Protein 4MYM (pdb70)

Radius of gyration: 19.37 Å; Cα contacts (8 Å, |Δi|>4): 242; chains: 1; bounding box: 38×52×45 Å

Nearest PDB structures (foldseek):
  4mym-assembly1_A-2  TM=1.005E+00  e=1.628E-32  Nocardioides sp. JS614
  3bqx-assembly1_A-2  TM=8.124E-01  e=1.330E-10  Fulvimarina pelagi HTCC2506
  1kll-assembly1_A-2  TM=7.534E-01  e=6.174E-10  Streptomyces lavendulae
  2a4x-assembly1_B  TM=7.346E-01  e=6.581E-10  Streptomyces caespitosus
  3r4q-assembly2_D  TM=7.757E-01  e=1.029E-08  Agrobacterium fabrum str. C58

Organism: Nocardioides sp. (strain ATCC BAA-499 / JS614) (NCBI:txid196162)

InterPro domains:
  IPR029068 Glyoxalase/Bleomycin resistance protein/Dihydroxybiphenyl dioxygenase [G3DSA:3.10.180.10] (1-153)
  IPR029068 Glyoxalase/Bleomycin resistance protein/Dihydroxybiphenyl dioxygenase [SSF54593] (12-133)
  IPR037523 Vicinal oxygen chelate (VOC), core domain [PS51819] (7-131)
  IPR053863 Glyoxalase/Bleomycin resistance-like, N-terminal [PF22677] (7-46)

Secondary structure (DSSP, 8-state):
-HHHHHHH--PPPPP---EEEEEES-HHHHHHIIIIIT---EEE---EEEE--SSSEEEEEEHHHHHHHH-----SS--SS----EEE-S-HHHHHHHHHHHHHTT---SSSSEEETTTEEEEEEE-TTS-EEEEEEE-TT-------

Sequence (148 aa):
GTENLYFQSVTVSRPTITDLCLVTHDLEASVEFYTTKLGYTLSSRPGFADFEGPGVILALWDAQLIRETTGVPALAEEPSGRTVVAVELSSPVEIDTAYERLRARGIEFYSPPADYPWNARCIYFPGPCGEFWEYFAWLEGGKPGQLG

Solvent-accessible surface area: 9886 Å² total

B-factor: mean 26.15, std 8.84, range [14.77, 79.52]

Foldseek 3Di:
DVVVVVVVCVDDDDDDQAEDEFEAQDQVVQVCCCCQQVNFAWDDDVQKTWTDDDDHIYIYHYQVCCCVPPVDNRDPDADPAADEEEAEDADLVVQQVVQVSNVVSPFDWPDHWDADPQQKTWIWTDGRRSHMYIYIYGHPPDGPDDDD

Structure (mmCIF, N/CA/C/O backbone):
data_4MYM
#
_entry.id   4MYM
#
_cell.length_a   42.660
_cell.length_b   83.589
_cell.length_c   102.413
_cell.angle_alpha   90.00
_cell.angle_beta   90.00
_cell.angle_gamma   90.00
#
_symmetry.space_group_name_H-M   'C 2 2 21'
#
loop_
_entity.id
_entity.type
_entity.pdbx_description
1 polymer 'Glyoxalase/bleomycin resistance protein/dioxygenase'
2 non-polymer 2-[BIS-(2-HYDROXY-ETHYL)-AMINO]-2-HYDROXYMETHYL-PROPANE-1,3-DIOL
3 water water
#
loop_
_atom_site.group_PDB
_atom_site.id
_atom_site.type_symbol
_atom_site.label_atom_id
_atom_site.label_alt_id
_atom_site.label_comp_id
_atom_site.label_asym_id
_atom_site.label_entity_id
_atom_site.label_seq_id
_atom_sit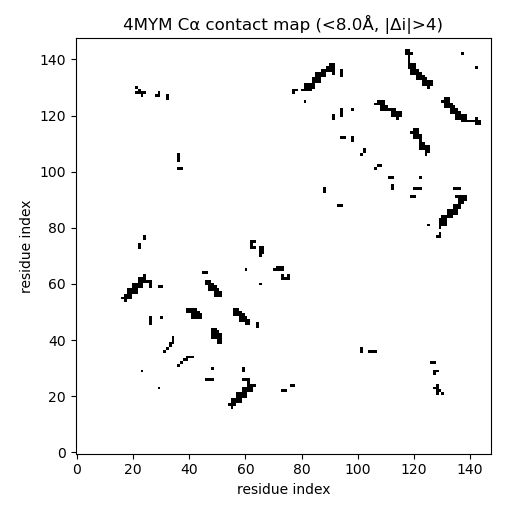e.pdbx_PDB_ins_code
_atom_site.Cartn_x
_atom_site.Cartn_y
_atom_site.Cartn_z
_atom_site.occupancy
_atom_site.B_iso_or_equiv
_atom_site.auth_seq_id
_atom_site.auth_comp_id
_atom_site.auth_asym_id
_atom_site.auth_atom_id
_atom_site.pdbx_PDB_model_num
ATOM 1 N N . GLY A 1 14 ? -5.685 26.279 78.361 1.00 41.93 -8 GLY A N 1
ATOM 2 C CA . GLY A 1 14 ? -6.449 25.218 77.640 1.00 43.34 -8 GLY A CA 1
ATOM 3 C C . GLY A 1 14 ? -6.373 25.398 76.132 1.00 44.74 -8 GLY A C 1
ATOM 4 O O . GLY A 1 14 ? -6.151 24.440 75.383 1.00 42.99 -8 GLY A O 1
ATOM 5 N N . THR A 1 15 ? -6.562 26.637 75.688 1.00 44.12 -7 THR A N 1
ATOM 6 C CA . THR A 1 15 ? -6.431 26.970 74.277 1.00 43.74 -7 THR A CA 1
ATOM 7 C C . THR A 1 15 ? -4.960 26.936 73.881 1.00 41.19 -7 THR A C 1
ATOM 8 O O . THR A 1 15 ? -4.615 26.365 72.853 1.00 37.96 -7 THR A O 1
ATOM 12 N N . GLU A 1 16 ? -4.101 27.534 74.705 1.00 40.48 -6 GLU A N 1
ATOM 13 C CA . GLU A 1 16 ? -2.661 27.516 74.454 1.00 42.72 -6 GLU A CA 1
ATOM 14 C C . GLU A 1 16 ? -2.109 26.090 74.391 1.00 40.77 -6 GLU A C 1
ATOM 15 O O . GLU A 1 16 ? -1.218 25.811 73.597 1.00 39.79 -6 GLU A O 1
ATOM 21 N N . ASN A 1 17 ? -2.645 25.193 75.216 1.00 39.34 -5 ASN A N 1
ATOM 22 C CA . ASN A 1 17 ? -2.238 23.787 75.178 1.00 38.69 -5 ASN A CA 1
ATOM 23 C C . ASN A 1 17 ? -2.592 23.120 73.860 1.00 37.13 -5 ASN A C 1
ATOM 24 O O . ASN A 1 17 ? -1.798 22.350 73.325 1.00 35.74 -5 ASN A O 1
ATOM 29 N N . LEU A 1 18 ? -3.788 23.397 73.344 1.00 36.64 -4 LEU A N 1
ATOM 30 C CA . LEU A 1 18 ? -4.198 22.851 72.046 1.00 35.59 -4 LEU A CA 1
ATOM 31 C C . LEU A 1 18 ? -3.249 23.301 70.940 1.00 33.41 -4 LEU A C 1
ATOM 32 O O . LEU A 1 18 ? -2.911 22.529 70.042 1.00 30.70 -4 LEU A O 1
ATOM 37 N N . TYR A 1 19 ? -2.811 24.552 71.017 1.00 32.38 -3 TYR A N 1
ATOM 38 C CA . TYR A 1 19 ? -1.840 25.080 70.060 1.00 31.67 -3 TYR A CA 1
ATOM 39 C C . TYR A 1 19 ? -0.485 24.407 70.231 1.00 33.05 -3 TYR A C 1
ATOM 40 O O . TYR A 1 19 ? 0.144 24.006 69.247 1.00 32.60 -3 TYR A O 1
ATOM 49 N N . PHE A 1 20 ? -0.041 24.280 71.477 1.00 31.97 -2 PHE A N 1
ATOM 50 C CA . PHE A 1 20 ? 1.213 23.596 71.765 1.00 33.92 -2 PHE A CA 1
ATOM 51 C C . PHE A 1 20 ? 1.215 22.178 71.203 1.00 34.21 -2 PHE A C 1
ATOM 52 O O . PHE A 1 20 ? 2.166 21.800 70.532 1.00 33.47 -2 PHE A O 1
ATOM 60 N N . GLN A 1 21 ? 0.162 21.405 71.471 1.00 35.65 -1 GLN A N 1
ATOM 61 C CA . GLN A 1 21 ? 0.090 20.028 70.978 1.00 39.12 -1 GLN A CA 1
ATOM 62 C C . GLN A 1 21 ? 0.189 19.990 69.452 1.00 41.01 -1 GLN A C 1
ATOM 63 O O . GLN A 1 21 ? 0.917 19.169 68.910 1.00 40.52 -1 GLN A O 1
ATOM 69 N N . SER A 1 22 ? -0.527 20.882 68.766 1.00 41.10 0 SER A N 1
ATOM 70 C CA . SER A 1 22 ? -0.442 20.968 67.300 1.00 43.66 0 SER A CA 1
ATOM 71 C C . SER A 1 22 ? 0.984 21.192 66.812 1.00 45.52 0 SER A C 1
ATOM 72 O O . SER A 1 22 ? 1.429 20.544 65.881 1.00 45.22 0 SER A O 1
ATOM 83 N N . VAL A 1 24 ? 4.007 20.776 68.269 1.00 48.58 2 VAL A N 1
ATOM 84 C CA . VAL A 1 24 ? 5.065 19.806 68.592 1.00 46.48 2 VAL A CA 1
ATOM 85 C C . VAL A 1 24 ? 4.847 18.393 68.042 1.00 44.12 2 VAL A C 1
ATOM 86 O O . VAL A 1 24 ? 5.761 17.576 68.109 1.00 42.31 2 VAL A O 1
ATOM 90 N N . THR A 1 25 ? 3.661 18.084 67.524 1.00 42.26 3 THR A N 1
ATOM 91 C CA . THR A 1 25 ? 3.448 16.760 66.941 1.00 42.33 3 THR A CA 1
ATOM 92 C C . THR A 1 25 ? 4.353 16.650 65.730 1.00 39.98 3 THR A C 1
ATOM 93 O O . THR A 1 25 ? 4.426 17.577 64.921 1.00 38.71 3 THR A O 1
ATOM 97 N N . VAL A 1 26 ? 5.066 15.539 65.623 1.00 37.15 4 VAL A N 1
ATOM 98 C CA . VAL A 1 26 ? 5.884 15.281 64.448 1.00 39.33 4 VAL A CA 1
ATOM 99 C C . VAL A 1 26 ? 5.086 14.347 63.548 1.00 37.82 4 VAL A C 1
ATOM 100 O O . VAL A 1 26 ? 4.760 13.240 63.956 1.00 38.81 4 VAL A O 1
ATOM 104 N N . SER A 1 27 ? 4.737 14.792 62.346 1.00 36.75 5 SER A N 1
ATOM 105 C CA . SER A 1 27 ? 3.939 13.942 61.464 1.00 37.45 5 SER A CA 1
ATOM 106 C C . SER A 1 27 ? 4.871 12.949 60.740 1.00 34.05 5 SER A C 1
ATOM 107 O O . SER A 1 27 ? 5.818 13.343 60.058 1.00 35.52 5 SER A O 1
ATOM 110 N N . ARG A 1 28 ? 4.591 11.669 60.930 1.00 29.45 6 ARG A N 1
ATOM 111 C CA . ARG A 1 28 ? 5.379 10.586 60.364 1.00 27.97 6 ARG A CA 1
ATOM 112 C C . ARG A 1 28 ? 5.184 10.541 58.856 1.00 25.65 6 ARG A C 1
ATOM 113 O O . ARG A 1 28 ? 4.055 10.563 58.385 1.00 25.58 6 ARG A O 1
ATOM 121 N N . PRO A 1 29 ? 6.277 10.450 58.085 1.00 22.86 7 PRO A N 1
ATOM 122 C CA . PRO A 1 29 ? 6.075 10.364 56.641 1.00 21.96 7 PRO A CA 1
ATOM 123 C C . PRO A 1 29 ? 5.558 8.988 56.217 1.00 20.90 7 PRO A C 1
ATOM 124 O O . PRO A 1 29 ? 5.651 8.030 56.981 1.00 20.87 7 PRO A O 1
ATOM 128 N N . THR A 1 30 ? 5.006 8.927 55.009 1.00 21.27 8 THR A N 1
ATOM 129 C CA . THR A 1 30 ? 4.575 7.682 54.397 1.00 20.84 8 THR A CA 1
ATOM 130 C C . THR A 1 30 ? 5.474 7.367 53.217 1.00 19.32 8 THR A C 1
ATOM 131 O O . THR A 1 30 ? 5.432 8.033 52.185 1.00 18.69 8 THR A O 1
ATOM 135 N N . ILE A 1 31 ? 6.2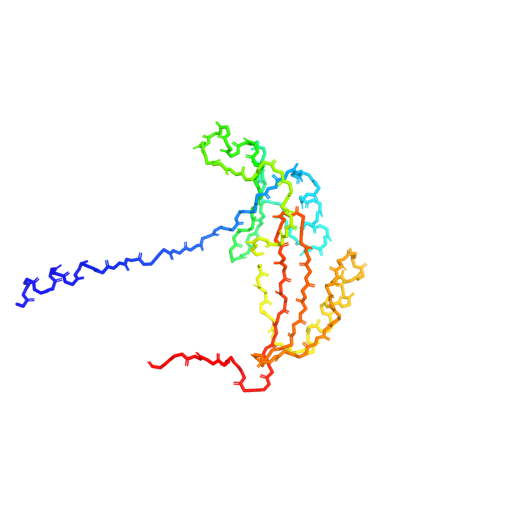90 6.329 53.387 1.00 19.17 9 ILE A N 1
ATOM 136 C CA . ILE A 1 31 ? 7.193 5.883 52.350 1.00 18.17 9 ILE A CA 1
ATOM 137 C C . ILE A 1 31 ? 6.381 5.377 51.181 1.00 18.29 9 ILE A C 1
ATOM 138 O O . ILE A 1 31 ? 5.504 4.528 51.353 1.00 18.17 9 ILE A O 1
ATOM 143 N N . THR A 1 32 ? 6.662 5.881 49.991 1.00 17.57 10 THR A N 1
ATOM 144 C CA . THR A 1 32 ? 5.897 5.488 48.812 1.00 18.37 10 THR A CA 1
ATOM 145 C C . THR A 1 32 ? 6.709 4.703 47.793 1.00 18.34 10 THR A C 1
ATOM 146 O O . THR A 1 32 ? 6.151 3.925 47.009 1.00 17.67 10 THR A O 1
ATOM 150 N N . ASP A 1 33 ? 8.026 4.910 47.800 1.00 18.69 11 ASP A N 1
ATOM 151 C CA . ASP A 1 33 ? 8.907 4.299 46.821 1.00 19.95 11 ASP A CA 1
ATOM 152 C C . ASP A 1 33 ? 10.193 3.846 47.521 1.00 19.31 11 ASP A C 1
ATOM 153 O O . ASP A 1 33 ? 10.752 4.564 48.364 1.00 18.94 11 ASP A O 1
ATOM 158 N N . LEU A 1 34 ? 10.659 2.655 47.174 1.00 19.21 12 LEU A N 1
ATOM 159 C CA . LEU A 1 34 ? 11.961 2.163 47.633 1.00 19.37 12 LEU A CA 1
ATOM 160 C C . LEU A 1 34 ? 12.857 2.116 46.420 1.00 18.40 12 LEU A C 1
ATOM 161 O O . LEU A 1 34 ? 12.571 1.386 45.468 1.00 18.00 12 LEU A O 1
ATOM 166 N N . CYS A 1 35 ? 13.930 2.911 46.438 1.00 18.28 13 CYS A N 1
ATOM 167 C CA . CYS A 1 35 ? 14.786 3.062 45.282 1.00 18.31 13 CYS A CA 1
ATOM 168 C C . CYS A 1 35 ? 16.202 2.548 45.574 1.00 18.21 13 CYS A C 1
ATOM 169 O O . CYS A 1 35 ? 16.967 3.128 46.365 1.00 16.31 13 CYS A O 1
ATOM 172 N N . LEU A 1 36 ? 16.521 1.431 44.940 1.00 17.87 14 LEU A N 1
ATOM 173 C CA . LEU A 1 36 ? 17.817 0.810 45.097 1.00 18.77 14 LEU A CA 1
ATOM 174 C C . LEU A 1 36 ? 18.844 1.538 44.238 1.00 18.72 14 LEU A C 1
ATOM 175 O O . LEU A 1 36 ? 18.542 1.996 43.125 1.00 18.93 14 LEU A O 1
ATOM 180 N N . VAL A 1 37 ? 20.060 1.618 44.758 1.00 19.49 15 VAL A N 1
ATOM 181 C CA . VAL A 1 37 ? 21.169 2.232 44.050 1.00 20.11 15 VAL A CA 1
ATOM 182 C C . VAL A 1 37 ? 21.836 1.138 43.223 1.00 20.87 15 VAL A C 1
ATOM 183 O O . VAL A 1 37 ? 22.293 0.125 43.764 1.00 19.99 15 VAL A O 1
ATOM 187 N N . THR A 1 38 ? 21.854 1.328 41.909 1.00 21.77 16 THR A N 1
ATOM 188 C CA . THR A 1 38 ? 22.441 0.347 41.008 1.00 23.97 16 THR A CA 1
ATOM 189 C C . THR A 1 38 ? 23.724 0.889 40.352 1.00 25.55 16 THR A C 1
ATOM 190 O O . THR A 1 38 ? 23.981 2.111 40.361 1.00 24.93 16 THR A O 1
ATOM 194 N N . HIS A 1 39 ? 24.534 -0.039 39.838 1.00 26.78 17 HIS A N 1
ATOM 195 C CA . HIS A 1 39 ? 25.715 0.277 39.028 1.00 29.21 17 HIS A CA 1
ATOM 196 C C . HIS A 1 39 ? 25.627 -0.341 37.633 1.00 30.31 17 HIS A C 1
ATOM 197 O O . HIS A 1 39 ? 26.551 -0.222 36.829 1.00 30.38 17 HIS A O 1
ATOM 204 N N . ASP A 1 40 ? 24.506 -0.993 37.351 1.00 29.44 18 ASP A N 1
ATOM 205 C CA . ASP A 1 40 ? 24.262 -1.606 36.054 1.00 29.36 18 ASP A CA 1
ATOM 206 C C . ASP A 1 40 ? 22.765 -1.762 35.954 1.00 27.46 18 ASP A C 1
ATOM 207 O O . ASP A 1 40 ? 22.205 -2.801 36.317 1.00 25.44 18 ASP A O 1
ATOM 212 N N . LEU A 1 41 ? 22.119 -0.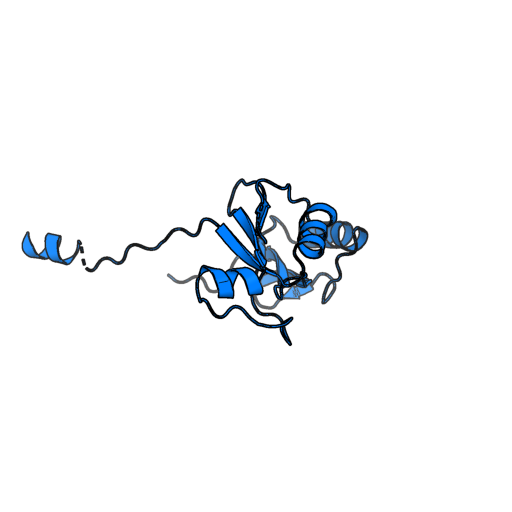698 35.485 1.00 28.29 19 LEU A N 1
ATOM 213 C CA . LEU A 1 41 ? 20.664 -0.625 35.476 1.00 27.51 19 LEU A CA 1
ATOM 214 C C . LEU A 1 41 ? 20.049 -1.794 34.701 1.00 28.29 19 LEU A C 1
ATOM 215 O O . LEU A 1 41 ? 19.128 -2.439 35.188 1.00 27.28 19 LEU A O 1
ATOM 220 N N . GLU A 1 42 ? 20.553 -2.078 33.501 1.00 28.68 20 GLU A N 1
ATOM 221 C CA . GLU A 1 42 ? 19.914 -3.100 32.663 1.00 29.90 20 GLU A CA 1
ATOM 222 C C . GLU A 1 42 ? 19.988 -4.499 33.265 1.00 27.86 20 GLU A C 1
ATOM 223 O O . G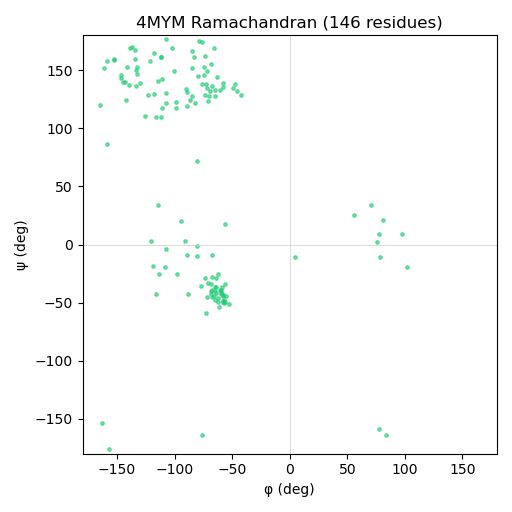LU A 1 42 ? 19.036 -5.258 33.158 1.00 27.54 20 GLU A O 1
ATOM 229 N N . ALA A 1 43 ? 21.094 -4.826 33.923 1.00 27.88 21 ALA A N 1
ATOM 230 C CA . ALA A 1 43 ? 21.218 -6.113 34.611 1.00 26.70 21 ALA A CA 1
ATOM 231 C C . ALA A 1 43 ? 20.269 -6.179 35.818 1.00 26.09 21 ALA A C 1
ATOM 232 O O . ALA A 1 43 ? 19.652 -7.217 36.077 1.00 23.87 21 ALA A O 1
ATOM 234 N N . SER A 1 44 ? 20.148 -5.070 36.545 1.00 24.03 22 SER A N 1
ATOM 235 C CA . SER A 1 44 ? 19.184 -4.975 37.635 1.00 24.10 22 SER A CA 1
ATOM 236 C C . SER A 1 44 ? 17.760 -5.129 37.121 1.00 22.99 22 SER 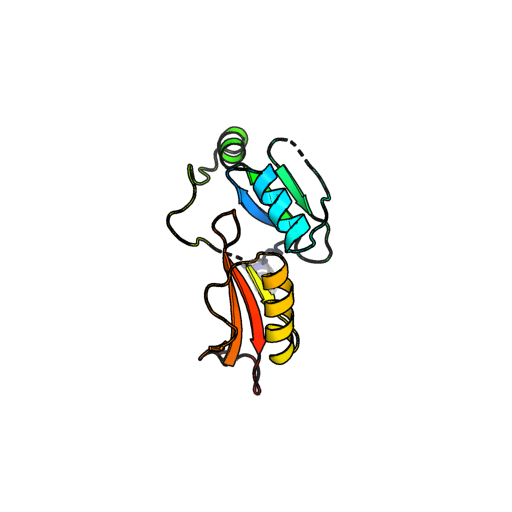A C 1
ATOM 237 O O . SER A 1 44 ? 17.012 -5.923 37.649 1.00 22.69 22 SER A O 1
ATOM 240 N N . VAL A 1 45 ? 17.393 -4.398 36.074 1.00 23.35 23 VAL A N 1
ATOM 241 C CA . VAL A 1 45 ? 16.049 -4.522 35.504 1.00 24.80 23 VAL A CA 1
ATOM 242 C C . VAL A 1 45 ? 15.764 -5.994 35.132 1.00 24.82 23 VAL A C 1
ATOM 243 O O . VAL A 1 45 ? 14.699 -6.511 35.430 1.00 24.39 23 VAL A O 1
ATOM 247 N N . GLU A 1 46 ? 16.731 -6.657 34.513 1.00 25.69 24 GLU A N 1
ATOM 248 C CA . GLU A 1 46 ? 16.591 -8.071 34.143 1.00 27.44 24 GLU A CA 1
ATOM 249 C C . GLU A 1 46 ? 16.292 -8.969 35.359 1.00 25.04 24 GLU A C 1
ATOM 250 O O . GLU A 1 46 ? 15.410 -9.835 35.305 1.00 25.24 24 GLU A O 1
ATOM 256 N N . PHE A 1 47 ? 17.001 -8.737 36.460 1.00 22.88 25 PHE A N 1
ATOM 257 C CA . PHE A 1 47 ? 16.805 -9.513 37.693 1.00 21.51 25 PHE A CA 1
ATOM 258 C C . PHE A 1 47 ? 15.387 -9.365 38.263 1.00 21.09 25 PHE A C 1
ATOM 259 O O . PHE A 1 47 ? 14.691 -10.357 38.485 1.00 20.10 25 PHE A O 1
ATOM 267 N N . TYR A 1 48 ? 14.932 -8.127 38.480 1.00 21.08 26 TYR A N 1
ATOM 268 C CA . TYR A 1 48 ? 13.651 -7.935 39.170 1.00 20.96 26 TYR A CA 1
ATOM 269 C C . TYR A 1 48 ? 12.458 -8.342 38.332 1.00 21.71 26 TYR A C 1
ATOM 270 O O . TYR A 1 48 ? 11.464 -8.828 38.883 1.00 21.62 26 TYR A O 1
ATOM 279 N N . THR A 1 49 ? 12.562 -8.146 37.016 1.00 22.87 27 THR A N 1
ATOM 280 C CA . THR A 1 49 ? 11.509 -8.546 36.086 1.00 24.22 27 THR A CA 1
ATOM 281 C C . THR A 1 49 ? 11.447 -10.067 35.912 1.00 24.55 27 THR A C 1
ATOM 282 O O . THR A 1 49 ? 10.421 -10.682 36.190 1.00 23.72 27 THR A O 1
ATOM 286 N N . THR A 1 50 ? 12.542 -10.677 35.472 1.00 26.19 28 THR A N 1
ATOM 287 C CA . THR A 1 50 ? 12.500 -12.111 35.123 1.00 27.17 28 THR A CA 1
ATOM 288 C C . THR A 1 50 ? 12.522 -13.039 36.341 1.00 26.95 28 THR A C 1
ATOM 289 O O . THR A 1 50 ? 11.870 -14.083 36.325 1.00 28.20 28 THR A O 1
ATOM 293 N N . LYS A 1 51 ? 13.246 -12.667 37.396 1.00 26.33 29 LYS A N 1
ATOM 294 C CA . LYS A 1 51 ? 13.360 -13.533 38.578 1.00 26.19 29 LYS A CA 1
ATOM 295 C C . LYS A 1 51 ? 12.257 -13.299 39.587 1.00 24.64 29 LYS A C 1
ATOM 296 O O . LYS A 1 51 ? 11.734 -14.257 40.160 1.00 23.59 29 LYS A O 1
ATOM 302 N N . LEU A 1 52 ? 11.912 -12.032 39.837 1.00 22.41 30 LEU A N 1
ATOM 303 C CA . LEU A 1 52 ? 10.914 -11.719 40.862 1.00 21.79 30 LEU A CA 1
ATOM 304 C C . LEU A 1 52 ? 9.546 -11.261 40.345 1.00 22.08 30 LEU A C 1
ATOM 305 O O . LEU A 1 52 ? 8.649 -11.047 41.150 1.00 23.24 30 LEU A O 1
ATOM 310 N N . GLY A 1 53 ? 9.395 -11.100 39.031 1.00 21.93 31 GLY A N 1
ATOM 311 C CA . GLY A 1 53 ? 8.090 -10.837 38.416 1.00 22.02 31 GLY A CA 1
ATOM 312 C C . GLY A 1 53 ? 7.586 -9.410 38.463 1.00 21.69 31 GLY A C 1
ATOM 313 O O . GLY A 1 53 ? 6.378 -9.172 38.327 1.00 20.97 31 GLY A O 1
ATOM 314 N N . TYR A 1 54 ? 8.495 -8.452 38.651 1.00 20.80 32 TYR A N 1
ATOM 315 C CA . TYR A 1 54 ? 8.113 -7.046 38.619 1.00 19.97 32 TYR A CA 1
ATOM 316 C C . TYR A 1 54 ? 7.870 -6.629 37.178 1.00 21.06 32 TYR A C 1
ATOM 317 O O . TYR A 1 54 ? 8.428 -7.223 36.241 1.00 22.46 32 TYR A O 1
ATOM 326 N N . THR A 1 55 ? 7.015 -5.627 36.988 1.00 22.54 33 THR A N 1
ATOM 327 C CA . THR A 1 55 ? 6.726 -5.113 35.648 1.00 24.96 33 THR A CA 1
ATOM 328 C C . THR A 1 55 ? 7.145 -3.648 35.551 1.00 24.33 33 THR A C 1
ATOM 329 O O . THR A 1 55 ? 6.774 -2.848 36.405 1.00 22.39 33 THR A O 1
ATOM 333 N N . LEU A 1 56 ? 7.907 -3.317 34.510 1.00 25.20 34 LEU A N 1
ATOM 334 C CA . LEU A 1 56 ? 8.350 -1.943 34.262 1.00 26.27 34 LEU A CA 1
ATOM 335 C C . LEU A 1 56 ? 7.171 -0.990 34.119 1.00 27.38 34 LEU A C 1
ATOM 336 O O . LEU A 1 56 ? 6.178 -1.296 33.451 1.00 25.84 34 LEU A O 1
ATOM 341 N N . SER A 1 57 ? 7.296 0.159 34.771 1.00 26.48 35 SER A N 1
ATOM 342 C CA . SER A 1 57 ? 6.254 1.172 34.812 1.00 27.63 35 SER A CA 1
ATOM 343 C C . SER A 1 57 ? 6.736 2.454 34.131 1.00 27.77 35 SER A C 1
ATOM 344 O O . SER A 1 57 ? 5.991 3.076 33.368 1.00 27.66 35 SER A O 1
ATOM 347 N N . SER A 1 58 ? 7.985 2.840 34.402 1.00 26.85 36 SER A N 1
ATOM 348 C CA . SER A 1 58 ? 8.546 4.054 33.825 1.00 26.56 36 SER A CA 1
ATOM 349 C C . SER A 1 58 ? 10.053 3.971 33.704 1.00 26.29 36 SER A C 1
ATOM 350 O O . SER A 1 58 ? 10.707 3.162 34.372 1.00 25.19 36 SER A O 1
ATOM 353 N N . ARG A 1 59 ? 10.586 4.809 32.821 1.00 26.98 37 ARG A N 1
ATOM 354 C CA . ARG A 1 59 ? 12.019 4.935 32.603 1.00 27.63 37 ARG A CA 1
ATOM 355 C C . ARG A 1 59 ? 12.446 6.385 32.433 1.00 27.77 37 ARG A C 1
ATOM 356 O O . ARG A 1 59 ? 11.764 7.153 31.775 1.00 27.12 37 ARG A O 1
ATOM 372 N N . PRO A 1 61 ? 16.465 8.776 32.302 1.00 27.81 39 PRO A N 1
ATOM 373 C CA . PRO A 1 61 ? 17.890 8.483 32.237 1.00 27.43 39 PRO A CA 1
ATOM 374 C C . PRO A 1 61 ? 18.401 7.881 33.547 1.00 26.64 39 PRO A C 1
ATOM 375 O O . PRO A 1 61 ? 18.154 8.432 34.640 1.00 25.70 39 PRO A O 1
ATOM 379 N N . GLY A 1 62 ? 19.075 6.738 33.412 1.00 25.38 40 GLY A N 1
ATOM 380 C CA . GLY A 1 62 ? 19.606 5.953 34.524 1.00 25.12 40 GLY A CA 1
ATOM 381 C C . GLY A 1 62 ? 18.585 5.539 35.567 1.00 24.32 40 GLY A C 1
ATOM 382 O O . GLY A 1 62 ? 18.936 5.273 36.709 1.00 23.62 40 GLY A O 1
ATOM 383 N N . PHE A 1 63 ? 17.324 5.441 35.166 1.00 23.78 41 PHE A N 1
ATOM 384 C CA . PHE A 1 63 ? 16.256 5.156 36.104 1.00 23.24 41 PHE A CA 1
ATOM 385 C C . PHE A 1 63 ? 15.198 4.250 35.494 1.00 23.06 41 PHE A C 1
ATOM 386 O O . PHE A 1 63 ? 14.822 4.395 34.331 1.00 23.24 41 PHE A O 1
ATOM 394 N N . ALA A 1 64 ? 14.720 3.320 36.307 1.00 21.75 42 ALA A N 1
ATOM 395 C CA . ALA A 1 64 ? 13.536 2.540 35.988 1.00 21.89 42 ALA A CA 1
ATOM 396 C C . ALA A 1 64 ? 12.800 2.243 37.284 1.00 21.95 42 ALA A C 1
ATOM 397 O O . ALA A 1 64 ? 13.421 2.110 38.337 1.00 22.61 42 ALA A O 1
ATOM 399 N N . ASP A 1 65 ? 11.471 2.191 37.217 1.00 22.80 43 ASP A N 1
ATOM 400 C CA . ASP A 1 65 ? 10.687 1.684 38.325 1.00 22.19 43 ASP A CA 1
ATOM 401 C C . ASP A 1 65 ? 9.573 0.773 37.852 1.00 20.93 43 ASP A C 1
ATOM 402 O O . ASP A 1 65 ? 9.295 0.661 36.648 1.00 20.15 43 ASP A O 1
ATOM 407 N N . PHE A 1 66 ? 8.957 0.111 38.812 1.00 20.41 44 PHE A N 1
ATOM 408 C CA . PHE A 1 66 ? 8.026 -0.966 38.530 1.00 22.02 44 PHE A CA 1
ATOM 409 C C . PHE A 1 66 ? 6.635 -0.639 39.034 1.00 23.53 44 PHE A C 1
ATOM 410 O O . PHE A 1 66 ? 6.451 0.275 39.850 1.00 24.15 44 PHE A O 1
ATOM 418 N N . GLU A 1 67 ? 5.662 -1.404 38.548 1.00 25.78 45 GLU A N 1
ATOM 419 C CA . GLU A 1 67 ? 4.254 -1.177 38.860 1.00 27.50 45 GLU A CA 1
ATOM 420 C C . GLU A 1 67 ? 3.918 -1.550 40.299 1.00 27.92 45 GLU A C 1
ATOM 421 O O . GLU A 1 67 ? 4.537 -2.444 40.888 1.00 26.98 45 GLU A O 1
ATOM 427 N N . GLY A 1 68 ? 2.940 -0.841 40.864 1.00 26.64 46 GLY A N 1
ATOM 428 C CA . GLY A 1 68 ? 2.357 -1.207 42.150 1.00 26.17 46 GLY A CA 1
ATOM 429 C C . GLY A 1 68 ? 1.418 -2.385 41.943 1.00 26.98 46 GLY A C 1
ATOM 430 O O . GLY A 1 68 ? 1.460 -3.028 40.896 1.00 26.48 46 GLY A O 1
ATOM 431 N N . PRO A 1 69 ? 0.544 -2.668 42.922 1.00 27.97 47 PRO A N 1
ATOM 432 C CA . PRO A 1 69 ? 0.259 -1.904 44.140 1.00 27.96 47 PRO A CA 1
ATOM 433 C C . PRO A 1 69 ? 1.315 -2.035 45.229 1.00 27.46 47 PRO A C 1
ATOM 434 O O . PRO A 1 69 ? 2.250 -2.835 45.105 1.00 27.28 47 PRO A O 1
ATOM 438 N N . GLY A 1 70 ? 1.136 -1.262 46.299 1.00 25.58 48 GLY A N 1
ATOM 439 C CA . GLY A 1 70 ? 2.055 -1.264 47.433 1.00 25.36 48 GLY A CA 1
ATOM 440 C C . GLY A 1 70 ? 3.223 -0.343 47.146 1.00 24.66 48 GLY A C 1
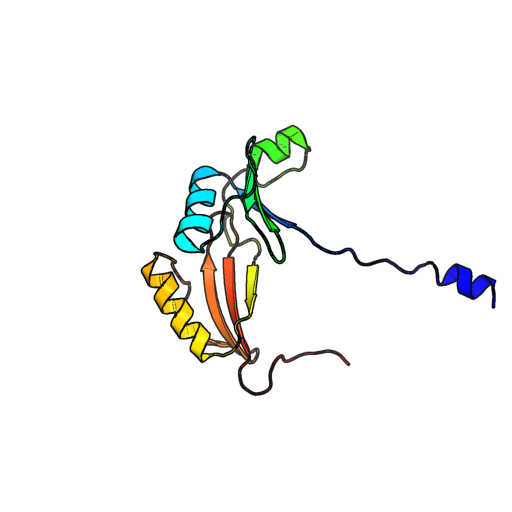ATOM 441 O O . GLY A 1 70 ? 3.171 0.480 46.232 1.00 25.61 48 GLY A O 1
ATOM 442 N N . VAL A 1 71 ? 4.293 -0.489 47.914 1.00 23.78 49 VAL A N 1
ATOM 443 C CA . VAL A 1 71 ? 5.486 0.329 47.705 1.00 23.97 49 VAL A CA 1
ATOM 444 C C . VAL A 1 71 ? 6.018 0.141 46.274 1.00 22.42 49 VAL A C 1
ATOM 445 O O . VAL A 1 71 ? 5.998 -0.963 45.723 1.00 22.55 49 VAL A O 1
ATOM 449 N N . ILE A 1 72 ? 6.444 1.235 45.657 1.00 20.27 50 ILE A N 1
ATOM 450 C CA . ILE A 1 72 ? 6.963 1.207 44.305 1.00 20.04 50 ILE A CA 1
ATOM 451 C C . ILE A 1 72 ? 8.453 0.877 44.398 1.00 20.16 50 ILE A C 1
ATOM 452 O O . ILE A 1 72 ? 9.193 1.553 45.109 1.00 19.11 50 ILE A O 1
ATOM 457 N N . LEU A 1 73 ? 8.876 -0.182 43.712 1.00 18.49 51 LEU A N 1
ATOM 458 C CA . LEU A 1 73 ? 10.295 -0.524 43.656 1.00 18.07 51 LEU A CA 1
ATOM 459 C C . LEU A 1 73 ? 10.914 0.197 42.481 1.00 17.22 51 LEU A C 1
ATOM 460 O O . LEU A 1 73 ? 10.381 0.152 41.363 1.00 17.74 51 LEU A O 1
ATOM 465 N N . ALA A 1 74 ? 12.044 0.852 42.736 1.00 16.79 52 ALA A N 1
ATOM 466 C CA . ALA A 1 74 ? 12.735 1.653 41.736 1.00 16.73 52 ALA A CA 1
ATOM 467 C C . ALA A 1 74 ? 14.245 1.386 41.740 1.00 16.66 52 ALA A C 1
ATOM 468 O O . ALA A 1 74 ? 14.803 0.858 42.710 1.00 15.69 52 ALA A O 1
ATOM 470 N N . LEU A 1 75 ? 14.888 1.724 40.627 1.00 17.06 53 LEU A N 1
ATOM 471 C CA . LEU A 1 75 ? 16.331 1.585 40.482 1.00 17.91 53 LEU A CA 1
ATOM 472 C C . LEU A 1 75 ? 16.894 2.859 39.886 1.00 17.96 53 LEU A C 1
ATOM 473 O O . LEU A 1 75 ? 16.370 3.365 38.905 1.00 18.78 53 LEU A O 1
ATOM 478 N N . TRP A 1 76 ? 18.001 3.329 40.431 1.00 18.84 54 TRP A N 1
ATOM 479 C CA . TRP A 1 76 ? 18.593 4.584 39.985 1.00 19.57 54 TRP A CA 1
ATOM 480 C C . TRP A 1 76 ? 20.113 4.442 40.000 1.00 19.26 54 TRP A C 1
ATOM 481 O O . TRP A 1 76 ? 20.703 4.089 41.022 1.00 19.21 54 TRP A O 1
ATOM 492 N N . ASP A 1 77 ? 20.731 4.702 38.854 1.00 20.31 55 ASP A N 1
ATOM 493 C CA . ASP A 1 77 ? 22.173 4.590 38.710 1.00 22.01 55 ASP A CA 1
ATOM 494 C C . ASP A 1 77 ? 22.904 5.531 39.655 1.00 21.87 55 ASP A C 1
ATOM 495 O O . ASP A 1 77 ? 22.559 6.719 39.730 1.00 20.54 55 ASP A O 1
ATOM 500 N N . ALA A 1 78 ? 23.921 5.004 40.348 1.00 21.22 56 ALA A N 1
ATOM 501 C CA . ALA A 1 78 ? 24.689 5.760 41.342 1.00 22.61 56 ALA A CA 1
ATOM 502 C C . ALA A 1 78 ? 25.374 7.008 40.764 1.00 23.12 56 ALA A C 1
ATOM 503 O O . ALA A 1 78 ? 25.390 8.062 41.402 1.00 22.20 56 ALA A O 1
ATOM 505 N N . GLN A 1 79 ? 25.968 6.871 39.584 1.00 24.40 57 GLN A N 1
ATOM 506 C CA . GLN A 1 79 ? 26.657 8.003 38.945 1.00 26.43 57 GLN A CA 1
ATOM 507 C C . GLN A 1 79 ? 25.677 9.140 38.639 1.00 25.39 57 GLN A C 1
ATOM 508 O O . GLN A 1 79 ? 25.961 10.307 38.941 1.00 24.20 57 GLN A O 1
ATOM 514 N N . LEU A 1 80 ? 24.523 8.793 38.071 1.00 24.11 58 LEU A N 1
ATOM 515 C CA . LEU A 1 80 ? 23.469 9.788 37.808 1.00 25.49 58 LEU A CA 1
ATOM 516 C C . LEU A 1 80 ? 22.945 10.502 39.052 1.00 23.11 58 LEU A C 1
ATOM 517 O O . LEU A 1 80 ? 22.703 11.720 39.017 1.00 21.99 58 LEU A O 1
ATOM 522 N N . ILE A 1 81 ? 22.762 9.759 40.143 1.00 21.08 59 ILE A N 1
ATOM 523 C CA . ILE A 1 81 ? 22.378 10.364 41.421 1.00 20.31 59 ILE A CA 1
ATOM 524 C C . ILE A 1 81 ? 23.408 11.420 41.826 1.00 21.17 59 ILE A C 1
ATOM 525 O O . ILE A 1 81 ? 23.047 12.551 42.159 1.00 20.62 59 ILE A O 1
ATOM 530 N N . ARG A 1 82 ? 24.687 11.051 41.792 1.00 21.32 60 ARG A N 1
ATOM 531 C CA . ARG A 1 82 ? 25.755 11.990 42.161 1.00 22.86 60 ARG A CA 1
ATOM 532 C C . ARG A 1 82 ? 25.698 13.233 41.276 1.00 23.37 60 ARG A C 1
ATOM 533 O O . ARG A 1 82 ? 25.687 14.356 41.780 1.00 23.43 60 ARG A O 1
ATOM 541 N N . GLU A 1 83 ? 25.607 13.020 39.971 1.00 24.37 61 GLU A N 1
ATOM 542 C CA . GLU A 1 83 ? 25.680 14.112 39.008 1.00 26.93 61 GLU A CA 1
ATOM 543 C C . GLU A 1 83 ? 24.472 15.052 39.059 1.00 27.28 61 GLU A C 1
ATOM 544 O O . GLU A 1 83 ? 24.619 16.253 38.843 1.00 27.20 61 GLU A O 1
ATOM 550 N N . THR A 1 84 ? 23.285 14.518 39.354 1.00 24.76 62 THR A N 1
ATOM 551 C CA . THR A 1 84 ? 22.062 15.319 39.253 1.00 24.16 62 THR A CA 1
ATOM 552 C C . THR A 1 84 ? 21.607 15.876 40.578 1.00 22.85 62 THR A C 1
ATOM 553 O O . THR A 1 84 ? 20.883 16.865 40.592 1.00 23.42 62 THR A O 1
ATOM 557 N N . THR A 1 85 ? 21.966 15.220 41.685 1.00 20.83 63 THR A N 1
ATOM 558 C CA . THR A 1 85 ? 21.519 15.646 43.007 1.00 20.09 63 THR A CA 1
ATOM 559 C C . THR A 1 85 ? 22.649 16.038 43.938 1.00 20.14 63 THR A C 1
ATOM 560 O O . THR A 1 85 ? 22.397 16.656 44.955 1.00 20.75 63 THR A O 1
ATOM 564 N N . GLY A 1 86 ? 23.881 15.621 43.642 1.00 20.67 64 GLY A N 1
ATOM 565 C CA . GLY A 1 86 ? 24.982 15.799 44.586 1.00 19.48 64 GLY A CA 1
ATOM 566 C C . GLY A 1 86 ? 24.971 14.830 45.766 1.00 19.10 64 GLY A C 1
ATOM 567 O O . GLY A 1 86 ? 25.815 14.917 46.651 1.00 19.34 64 GLY A O 1
ATOM 568 N N . VAL A 1 87 ? 24.019 13.898 45.811 1.00 17.82 65 VAL A N 1
ATOM 569 C CA . VAL A 1 87 ? 24.022 12.900 46.866 1.00 16.89 65 VAL A CA 1
ATOM 570 C C . VAL A 1 87 ? 25.158 11.931 46.544 1.00 16.38 65 VAL A C 1
ATOM 571 O O . VAL A 1 87 ? 25.222 11.416 45.425 1.00 17.54 65 VAL A O 1
ATOM 575 N N . PRO A 1 88 ? 26.033 11.668 47.520 1.00 16.92 66 PRO A N 1
ATOM 576 C CA . PRO A 1 88 ? 27.197 10.801 47.251 1.00 17.83 66 PRO A CA 1
ATOM 577 C C . PRO A 1 88 ? 26.835 9.309 47.296 1.00 17.67 66 PRO A C 1
ATOM 578 O O . PRO A 1 88 ? 27.215 8.606 48.244 1.00 18.92 66 PRO A O 1
ATOM 582 N N . ALA A 1 89 ? 26.099 8.847 46.288 1.00 17.80 67 ALA A N 1
ATOM 583 C CA . ALA A 1 89 ? 25.743 7.431 46.183 1.00 18.96 67 ALA A CA 1
ATOM 584 C C . ALA A 1 89 ? 27.019 6.604 46.013 1.00 21.03 67 ALA A C 1
ATOM 585 O O . ALA A 1 89 ? 27.961 7.041 45.361 1.00 19.54 67 ALA A O 1
ATOM 587 N N . LEU A 1 90 ? 27.029 5.418 46.614 1.00 23.91 68 LEU A N 1
ATOM 588 C CA . LEU A 1 90 ? 28.174 4.513 46.609 1.00 27.77 68 LEU A CA 1
ATOM 589 C C . LEU A 1 90 ? 28.828 4.443 45.226 1.00 28.93 68 LEU A C 1
ATOM 590 O O . LEU A 1 90 ? 28.155 4.237 44.228 1.00 27.38 68 LEU A O 1
ATOM 595 N N . ALA A 1 91 ? 30.141 4.639 45.171 1.00 32.13 69 ALA A N 1
ATOM 596 C CA . ALA A 1 91 ? 30.856 4.664 43.892 1.00 35.12 69 ALA A CA 1
ATOM 597 C C . ALA A 1 91 ? 30.860 3.287 43.212 1.00 37.64 69 ALA A C 1
ATOM 598 O O . ALA A 1 91 ? 30.701 3.189 41.996 1.00 38.71 69 ALA A O 1
ATOM 600 N N . GLU A 1 92 ? 31.016 2.232 44.007 1.00 38.49 70 GLU A N 1
ATOM 601 C CA . GLU A 1 92 ? 31.150 0.872 43.487 1.00 42.18 70 GLU A CA 1
ATOM 602 C C . GLU A 1 92 ? 30.280 -0.123 44.240 1.00 40.10 70 GLU A C 1
ATOM 603 O O . GLU A 1 92 ? 29.787 0.182 45.316 1.00 38.44 70 GLU A O 1
ATOM 609 N N . GLU A 1 93 ? 30.133 -1.324 43.681 1.00 40.87 71 GLU A N 1
ATOM 610 C CA . GLU A 1 93 ? 29.436 -2.431 44.361 1.00 41.48 71 GLU A CA 1
ATOM 611 C C . GLU A 1 93 ? 29.898 -2.559 45.806 1.00 36.83 71 GLU A C 1
ATOM 612 O O . GLU A 1 93 ? 31.095 -2.557 46.055 1.00 33.90 71 GLU A O 1
ATOM 618 N N . PRO A 1 94 ? 28.950 -2.677 46.762 1.00 33.08 72 PRO A N 1
ATOM 619 C CA . PRO A 1 94 ? 29.324 -2.735 48.179 1.00 32.28 72 PRO A CA 1
ATOM 620 C C . PRO A 1 94 ? 30.055 -4.009 48.577 1.00 31.43 72 PRO A C 1
ATOM 621 O O . PRO A 1 94 ? 29.883 -5.035 47.937 1.00 30.95 72 PRO A O 1
ATOM 625 N N . SER A 1 95 ? 30.845 -3.935 49.648 1.00 32.10 73 SER A N 1
ATOM 626 C CA . SER A 1 95 ? 31.618 -5.087 50.135 1.00 32.47 73 SER A CA 1
ATOM 627 C C . SER A 1 95 ? 30.777 -6.054 50.976 1.00 31.22 73 SER A C 1
ATOM 628 O O . SER A 1 95 ? 31.238 -7.144 51.320 1.00 32.06 73 SER A O 1
ATOM 631 N N . GLY A 1 96 ? 29.555 -5.648 51.322 1.00 26.62 74 GLY A N 1
ATOM 632 C CA . GLY A 1 96 ? 28.614 -6.525 52.006 1.00 23.81 74 GLY A CA 1
ATOM 633 C C . GLY A 1 96 ? 27.196 -6.028 51.765 1.00 22.40 74 GLY A C 1
ATOM 634 O O . GLY A 1 96 ? 26.988 -5.073 51.013 1.00 22.18 74 GLY A O 1
ATOM 635 N N . ARG A 1 97 ? 26.219 -6.670 52.393 1.00 20.71 75 ARG A N 1
ATOM 636 C CA . ARG A 1 97 ? 24.825 -6.287 52.184 1.00 19.31 75 ARG A CA 1
ATOM 637 C C . ARG A 1 97 ? 24.499 -4.998 52.940 1.00 18.72 75 ARG A C 1
ATOM 638 O O . ARG A 1 97 ? 24.874 -4.820 54.118 1.00 18.09 75 ARG A O 1
ATOM 646 N N . THR A 1 98 ? 23.753 -4.122 52.268 1.00 18.99 76 THR A N 1
ATOM 647 C CA . THR A 1 98 ? 23.519 -2.761 52.761 1.00 17.91 76 THR A CA 1
ATOM 648 C C . THR A 1 98 ? 22.113 -2.432 53.275 1.00 17.53 76 THR A C 1
ATOM 649 O O . THR A 1 98 ? 21.953 -1.473 54.009 1.00 17.33 76 THR A O 1
ATOM 653 N N . VAL A 1 99 ? 21.113 -3.224 52.898 1.00 16.13 77 VAL A N 1
ATOM 654 C CA . VAL A 1 99 ? 19.720 -2.980 53.258 1.00 16.29 77 VAL A CA 1
ATOM 655 C C . VAL A 1 99 ? 18.934 -4.269 53.027 1.00 16.10 77 VAL A C 1
ATOM 656 O O . VAL A 1 99 ? 19.338 -5.088 52.189 1.00 16.37 77 VAL A O 1
ATOM 668 N N . VAL A 1 101 ? 15.149 -6.008 52.161 1.00 15.70 79 VAL A N 1
ATOM 669 C CA . VAL A 1 101 ? 13.780 -5.872 51.674 1.00 16.14 79 VAL A CA 1
ATOM 670 C C . VAL A 1 101 ? 13.026 -7.123 52.124 1.00 15.92 79 VAL A C 1
ATOM 671 O O . VAL A 1 101 ? 13.422 -8.227 51.747 1.00 14.93 79 VAL A O 1
ATOM 675 N N . ALA A 1 102 ? 11.955 -6.969 52.920 1.00 15.53 80 ALA A N 1
ATOM 676 C CA . ALA A 1 102 ? 11.249 -8.124 53.483 1.00 16.13 80 ALA A CA 1
ATOM 677 C C . ALA A 1 102 ? 9.817 -8.270 52.960 1.00 17.28 80 ALA A C 1
ATOM 678 O O . ALA A 1 102 ? 9.082 -7.284 52.782 1.00 16.08 80 ALA A O 1
ATOM 680 N N . VAL A 1 103 ? 9.455 -9.528 52.727 1.00 17.55 81 VAL A N 1
ATOM 681 C CA . VAL A 1 103 ? 8.197 -9.924 52.148 1.00 17.60 81 VAL A CA 1
ATOM 682 C C . VAL A 1 103 ? 7.553 -10.923 53.103 1.00 18.39 81 VAL A C 1
ATOM 683 O O . VAL A 1 103 ? 8.049 -12.027 53.260 1.00 17.75 81 VAL A O 1
ATOM 687 N N . GLU A 1 104 ? 6.462 -10.539 53.762 1.00 18.91 82 GLU A N 1
ATOM 688 C CA . GLU A 1 104 ? 5.843 -11.432 54.705 1.00 19.92 82 GLU A CA 1
ATOM 689 C C . GLU A 1 104 ? 4.913 -12.356 53.924 1.00 20.62 82 GLU A C 1
ATOM 690 O O . GLU A 1 104 ? 4.089 -11.881 53.165 1.00 19.39 82 GLU A O 1
ATOM 696 N N . LEU A 1 105 ? 5.054 -13.664 54.123 1.00 21.27 83 LEU A N 1
ATOM 697 C CA . LEU A 1 105 ? 4.105 -14.637 53.568 1.00 22.11 83 LEU A CA 1
ATOM 698 C C . LEU A 1 105 ? 3.135 -15.120 54.655 1.00 22.97 83 LEU A C 1
ATOM 699 O O . LEU A 1 105 ? 3.340 -14.865 55.838 1.00 23.60 83 LEU A O 1
ATOM 704 N N . SER A 1 106 ? 2.087 -15.828 54.241 1.00 25.30 84 SER A N 1
ATOM 705 C CA . SER A 1 106 ? 0.981 -16.165 55.130 1.00 26.69 84 SER A CA 1
ATOM 706 C C . SER A 1 106 ? 1.128 -17.467 55.910 1.00 25.76 84 SER A C 1
ATOM 707 O O . SER A 1 106 ? 0.311 -17.734 56.774 1.00 25.91 84 SER A O 1
ATOM 710 N N . SER A 1 107 ? 2.138 -18.280 55.608 1.00 24.33 85 SER A N 1
ATOM 711 C CA . SER A 1 107 ? 2.385 -19.486 56.396 1.00 24.20 85 SER A CA 1
ATOM 712 C C . SER A 1 107 ? 3.804 -20.001 56.175 1.00 22.16 85 SER A C 1
ATOM 713 O O . SER A 1 107 ? 4.359 -19.796 55.105 1.00 21.49 85 SER A O 1
ATOM 716 N N . PRO A 1 108 ? 4.373 -20.693 57.174 1.00 23.08 86 PRO A N 1
ATOM 717 C CA . PRO A 1 108 ? 5.717 -21.287 57.071 1.00 23.21 86 PRO A CA 1
ATOM 718 C C . PRO A 1 108 ? 5.891 -22.226 55.901 1.00 23.56 86 PRO A C 1
ATOM 719 O O . PRO A 1 108 ? 6.951 -22.274 55.293 1.00 23.50 86 PRO A O 1
ATOM 723 N N . VAL A 1 109 ? 4.833 -22.940 55.543 1.00 22.94 87 VAL A N 1
ATOM 724 C CA . VAL A 1 109 ? 4.912 -23.903 54.477 1.00 21.94 87 VAL A CA 1
ATOM 725 C C . VAL A 1 109 ? 4.985 -23.213 53.106 1.00 21.24 87 VAL A C 1
ATOM 726 O O . VAL A 1 109 ? 5.590 -23.737 52.166 1.00 20.24 87 VAL A O 1
ATOM 730 N N . GLU A 1 110 ? 4.397 -22.022 53.005 1.00 20.54 88 GLU A N 1
ATOM 731 C CA . GLU A 1 110 ? 4.529 -21.219 51.804 1.00 20.97 88 GLU A CA 1
ATOM 732 C C . GLU A 1 110 ? 5.985 -20.764 51.536 1.00 20.10 88 GLU A C 1
ATOM 733 O O . GLU A 1 110 ? 6.377 -20.550 50.355 1.00 19.27 88 GLU A O 1
ATOM 739 N N . ILE A 1 111 ? 6.757 -20.617 52.605 1.00 19.00 89 ILE A N 1
ATOM 740 C CA . ILE A 1 111 ? 8.193 -20.281 52.499 1.00 20.92 89 ILE A CA 1
ATOM 741 C C . ILE A 1 111 ? 8.930 -21.349 51.671 1.00 21.21 89 ILE A C 1
ATOM 742 O O . ILE A 1 111 ? 9.615 -21.033 50.701 1.00 22.41 89 ILE A O 1
ATOM 747 N N . ASP A 1 112 ? 8.719 -22.618 52.000 1.00 22.29 90 ASP A N 1
ATOM 748 C CA . ASP A 1 112 ? 9.393 -23.696 51.274 1.00 23.01 90 ASP A CA 1
ATOM 749 C C . ASP A 1 112 ? 8.963 -23.747 49.818 1.00 21.61 90 ASP A C 1
ATOM 750 O O . ASP A 1 112 ? 9.773 -24.016 48.952 1.00 21.47 90 ASP A O 1
ATOM 755 N N . THR A 1 113 ? 7.688 -23.467 49.537 1.00 21.51 91 THR A N 1
ATOM 756 C CA . THR A 1 113 ? 7.207 -23.395 48.168 1.00 21.32 91 THR A CA 1
ATOM 757 C C . THR A 1 113 ? 7.856 -22.255 47.396 1.00 20.87 91 THR A C 1
ATOM 758 O O . THR A 1 113 ? 8.295 -22.423 46.250 1.00 21.75 91 THR A O 1
ATOM 762 N N . ALA A 1 114 ? 7.893 -21.077 48.003 1.00 19.51 92 ALA A N 1
ATOM 763 C CA . ALA A 1 114 ? 8.529 -19.922 47.354 1.00 19.12 92 ALA A CA 1
ATOM 764 C C . ALA A 1 114 ? 10.012 -20.203 47.064 1.00 18.60 92 ALA A C 1
ATOM 765 O O . ALA A 1 114 ? 10.509 -19.886 45.986 1.00 18.74 92 ALA A O 1
ATOM 767 N N . TYR A 1 115 ? 10.692 -20.805 48.031 1.00 19.49 93 TYR A N 1
ATOM 768 C CA . TYR A 1 115 ? 12.103 -21.197 47.904 1.00 20.05 93 TYR A CA 1
ATOM 769 C C . TYR A 1 115 ? 12.342 -22.042 46.646 1.00 21.68 93 TYR A C 1
ATOM 770 O O . TYR A 1 115 ? 13.204 -21.727 45.809 1.00 20.36 93 TYR A O 1
ATOM 779 N N . GLU A 1 116 ? 11.539 -23.092 46.470 1.00 23.15 94 GLU A N 1
ATOM 780 C CA . GLU A 1 116 ? 11.706 -23.952 45.295 1.00 24.16 94 GLU A CA 1
ATOM 781 C C . GLU A 1 116 ? 11.413 -23.222 43.975 1.00 23.35 94 GLU A C 1
ATOM 782 O O . GLU A 1 116 ? 12.155 -23.394 43.010 1.00 23.89 94 GLU A O 1
ATOM 788 N N . ARG A 1 117 ? 10.378 -22.377 43.932 1.00 23.50 95 ARG A N 1
ATOM 789 C CA . ARG A 1 117 ? 10.050 -21.641 42.710 1.00 25.71 95 ARG A CA 1
ATOM 790 C C . ARG A 1 117 ? 11.161 -20.646 42.377 1.00 23.03 95 ARG A C 1
ATOM 791 O O . ARG A 1 117 ? 11.595 -20.539 41.230 1.00 22.48 95 ARG A O 1
ATOM 799 N N . LEU A 1 118 ? 11.635 -19.933 43.392 1.00 20.66 96 LEU A N 1
ATOM 800 C CA . LEU A 1 118 ? 12.670 -18.917 43.177 1.00 20.91 96 LEU A CA 1
ATOM 801 C C . LEU A 1 118 ? 14.001 -19.563 42.797 1.00 21.38 96 LEU A C 1
ATOM 802 O O . LEU A 1 118 ? 14.697 -19.105 41.891 1.00 20.27 96 LEU A O 1
ATOM 807 N N . ARG A 1 119 ? 14.334 -20.644 43.482 1.00 23.22 97 ARG A N 1
ATOM 808 C CA . ARG A 1 119 ? 15.574 -21.355 43.209 1.00 25.64 97 ARG A CA 1
ATOM 809 C C . ARG A 1 119 ? 15.587 -21.866 41.779 1.00 25.56 97 ARG A C 1
ATOM 810 O O . ARG A 1 119 ? 16.607 -21.789 41.099 1.00 25.33 97 ARG A O 1
ATOM 818 N N . ALA A 1 120 ? 14.436 -22.347 41.316 1.00 25.89 98 ALA A N 1
ATOM 819 C CA . ALA A 1 120 ? 14.270 -22.798 39.926 1.00 26.94 98 ALA A CA 1
ATOM 820 C C . ALA A 1 120 ? 14.475 -21.673 38.906 1.00 28.00 98 ALA A C 1
ATOM 821 O O . ALA A 1 120 ? 14.843 -21.930 37.756 1.00 26.15 98 ALA A O 1
ATOM 823 N N . ARG A 1 121 ? 14.255 -20.426 39.315 1.00 28.50 99 ARG A N 1
ATOM 824 C CA . ARG A 1 121 ? 14.487 -19.290 38.423 1.00 29.47 99 ARG A CA 1
ATOM 825 C C . ARG A 1 121 ? 15.894 -18.719 38.530 1.00 27.63 99 ARG A C 1
ATOM 826 O O . ARG A 1 121 ? 16.193 -17.719 37.889 1.00 26.92 99 ARG A O 1
ATOM 834 N N . GLY A 1 122 ? 16.755 -19.328 39.338 1.00 26.68 100 GLY A N 1
ATOM 835 C CA . GLY A 1 122 ? 18.136 -18.874 39.449 1.00 26.00 100 GLY A CA 1
ATOM 836 C C . GLY A 1 122 ? 18.433 -17.965 40.628 1.00 25.79 100 GLY A C 1
ATOM 837 O O . GLY A 1 122 ? 19.525 -17.406 40.696 1.00 25.21 100 GLY A O 1
ATOM 838 N N . ILE A 1 123 ? 17.483 -17.810 41.556 1.00 23.64 101 ILE A N 1
ATOM 839 C CA . ILE A 1 123 ? 17.748 -17.090 42.797 1.00 22.82 101 ILE A CA 1
ATOM 840 C C . ILE A 1 123 ? 18.654 -17.963 43.657 1.00 23.34 101 ILE A C 1
ATOM 841 O O . ILE A 1 123 ? 18.428 -19.169 43.779 1.00 22.79 101 ILE A O 1
ATOM 846 N N . GLU A 1 124 ? 19.683 -17.345 44.229 1.00 24.15 102 GLU A N 1
ATOM 847 C CA . GLU A 1 124 ? 20.664 -18.039 45.066 1.00 24.94 102 GLU A CA 1
ATOM 848 C C . GLU A 1 124 ? 20.447 -17.645 46.499 1.00 24.56 102 GLU A C 1
ATOM 849 O O . GLU A 1 124 ? 20.528 -16.469 46.840 1.00 26.25 102 GLU A O 1
ATOM 855 N N . PHE A 1 125 ? 20.186 -18.624 47.351 1.00 22.03 103 PHE A N 1
ATOM 856 C CA . PHE A 1 125 ? 19.850 -18.353 48.726 1.00 20.64 103 PHE A CA 1
ATOM 857 C C . PHE A 1 125 ? 21.045 -18.556 49.635 1.00 21.33 103 PHE A C 1
ATOM 858 O O . PHE A 1 125 ? 21.895 -19.413 49.372 1.00 21.00 103 PHE A O 1
ATOM 866 N N . TYR A 1 126 ? 21.101 -17.791 50.719 1.00 19.98 104 TYR A N 1
ATOM 867 C CA . TYR A 1 126 ? 22.168 -17.984 51.700 1.00 19.74 104 TYR A CA 1
ATOM 868 C C . TYR A 1 126 ? 22.067 -19.307 52.456 1.00 20.83 104 TYR A C 1
ATOM 869 O O . TYR A 1 126 ? 23.076 -19.825 52.921 1.00 20.60 104 TYR A O 1
ATOM 878 N N . SER A 1 127 ? 20.846 -19.820 52.607 1.00 21.08 105 SER A N 1
ATOM 879 C CA . SER A 1 127 ? 20.591 -21.101 53.272 1.00 22.71 105 SER A CA 1
ATOM 880 C C . SER A 1 127 ? 19.239 -21.591 52.811 1.00 22.41 105 SER A C 1
ATOM 881 O O . SER A 1 127 ? 18.406 -20.771 52.383 1.00 21.62 105 SER A O 1
ATOM 884 N N . PRO A 1 128 ? 18.995 -22.916 52.911 1.00 21.71 106 PRO A N 1
ATOM 885 C CA . PRO A 1 128 ? 17.621 -23.372 52.695 1.00 21.53 106 PRO A CA 1
ATOM 886 C C . PRO A 1 128 ? 16.703 -22.853 53.778 1.00 20.31 106 PRO A C 1
ATOM 887 O O . PRO A 1 128 ? 17.173 -22.364 54.810 1.00 18.51 106 PRO A O 1
ATOM 891 N N . PRO A 1 129 ? 15.377 -23.013 53.583 1.00 20.48 107 PRO A N 1
ATOM 892 C CA . PRO A 1 129 ? 14.416 -22.611 54.589 1.00 20.66 107 PRO A CA 1
ATOM 893 C C . PRO A 1 129 ? 14.802 -23.101 55.978 1.00 21.18 107 PRO A C 1
ATOM 894 O O . PRO A 1 129 ? 15.279 -24.232 56.122 1.00 21.34 107 PRO A O 1
ATOM 898 N N . ALA A 1 130 ? 14.631 -22.251 56.982 1.00 20.90 108 ALA A N 1
ATOM 899 C CA . ALA A 1 130 ? 14.881 -22.644 58.374 1.00 21.15 108 ALA A CA 1
ATOM 900 C C . ALA A 1 130 ? 14.033 -21.829 59.317 1.00 22.14 108 ALA A C 1
ATOM 901 O O . ALA A 1 130 ? 13.552 -20.750 58.955 1.00 21.89 108 ALA A O 1
ATOM 903 N N . ASP A 1 131 ? 13.855 -22.357 60.526 1.00 21.69 109 ASP A N 1
ATOM 904 C CA . ASP A 1 131 ? 13.203 -21.648 61.613 1.00 23.76 109 ASP A CA 1
ATOM 905 C C . ASP A 1 131 ? 14.238 -20.869 62.407 1.00 24.79 109 ASP A C 1
ATOM 906 O O . ASP A 1 131 ? 15.317 -21.387 62.743 1.00 24.78 109 ASP A O 1
ATOM 911 N N . TYR A 1 132 ? 13.916 -19.613 62.699 1.00 22.85 110 TYR A N 1
ATOM 912 C CA . TYR A 1 132 ? 14.846 -18.731 63.371 1.00 22.36 110 TYR A CA 1
ATOM 913 C C . TYR A 1 132 ? 14.372 -18.407 64.777 1.00 23.26 110 TYR A C 1
ATOM 914 O O . TYR A 1 132 ? 13.190 -18.562 65.088 1.00 23.86 110 TYR A O 1
ATOM 923 N N . PRO A 1 133 ? 15.293 -17.933 65.634 1.00 24.38 111 PRO A N 1
ATOM 924 C CA . PRO A 1 133 ? 14.956 -17.725 67.049 1.00 25.38 111 PRO A CA 1
ATOM 925 C C . PRO A 1 133 ? 13.948 -16.614 67.317 1.00 25.86 111 PRO A C 1
ATOM 926 O O . PRO A 1 133 ? 13.489 -16.473 68.452 1.00 25.30 111 PRO A O 1
ATOM 930 N N . TRP A 1 134 ? 13.612 -15.834 66.289 1.00 24.46 112 TRP A N 1
ATOM 931 C CA . TRP A 1 134 ? 12.574 -14.804 66.417 1.00 23.21 112 TRP A CA 1
ATOM 932 C C . TRP A 1 134 ? 11.185 -15.290 65.970 1.00 23.41 112 TRP A C 1
ATOM 933 O O . TRP A 1 134 ? 10.314 -14.480 65.658 1.00 22.35 112 TRP A O 1
ATOM 944 N N . ASN A 1 135 ? 10.993 -16.609 65.942 1.00 24.34 113 ASN A N 1
ATOM 945 C CA . ASN A 1 135 ? 9.679 -17.235 65.723 1.00 23.97 113 ASN A CA 1
ATOM 946 C C . ASN A 1 135 ? 9.129 -17.088 64.298 1.00 23.43 113 ASN A C 1
ATOM 947 O O . ASN A 1 135 ? 7.899 -17.007 64.080 1.00 22.19 113 ASN A O 1
ATOM 952 N N . ALA A 1 136 ? 10.050 -17.107 63.334 1.00 21.83 114 ALA A N 1
ATOM 953 C CA . ALA A 1 136 ? 9.714 -17.070 61.915 1.00 20.55 114 ALA A CA 1
ATOM 954 C C . ALA A 1 136 ? 10.495 -18.103 61.140 1.00 20.30 114 ALA A C 1
ATOM 955 O O . ALA A 1 136 ? 11.626 -18.451 61.506 1.00 20.81 114 ALA A O 1
ATOM 957 N N . ARG A 1 137 ? 9.886 -18.585 60.052 1.00 20.02 115 ARG A N 1
ATOM 958 C CA . ARG A 1 137 ? 10.553 -19.400 59.077 1.00 19.85 115 ARG A CA 1
ATOM 959 C C . ARG A 1 137 ? 10.929 -18.469 57.925 1.00 19.82 115 ARG A C 1
ATOM 960 O O . ARG A 1 137 ? 10.056 -17.790 57.367 1.00 19.11 115 ARG A O 1
ATOM 968 N N . CYS A 1 138 ? 12.225 -18.417 57.607 1.00 18.98 116 CYS A N 1
ATOM 969 C CA . CYS A 1 138 ? 12.779 -17.415 56.689 1.00 19.17 116 CYS A CA 1
ATOM 970 C C . CYS A 1 138 ? 13.689 -17.970 55.628 1.00 18.94 116 CYS A C 1
ATOM 971 O O . CYS A 1 138 ? 14.344 -19.010 55.819 1.00 18.64 116 CYS A O 1
ATOM 974 N N . ILE A 1 139 ? 13.744 -17.247 54.510 1.00 18.38 117 ILE A N 1
ATOM 975 C CA . ILE A 1 139 ? 14.756 -17.463 53.494 1.00 17.77 117 ILE A CA 1
ATOM 976 C C . ILE A 1 139 ? 15.344 -16.105 53.099 1.00 17.36 117 ILE A C 1
ATOM 977 O O . ILE A 1 139 ? 14.652 -15.076 53.132 1.00 16.46 117 ILE A O 1
ATOM 982 N N . TYR A 1 140 ? 16.629 -16.113 52.763 1.00 16.00 118 TYR A N 1
ATOM 983 C CA . TYR A 1 140 ? 17.367 -14.884 52.424 1.00 15.47 118 TYR A CA 1
ATOM 984 C C . TYR A 1 140 ? 18.118 -15.057 51.096 1.00 15.93 118 TYR A C 1
ATOM 985 O O . TYR A 1 140 ? 18.668 -16.129 50.837 1.00 14.94 118 TYR A O 1
ATOM 994 N N . PHE A 1 141 ? 18.109 -14.025 50.244 1.00 14.77 119 PHE A N 1
ATOM 995 C CA . PHE A 1 141 ? 18.855 -14.009 49.001 1.00 15.74 119 PHE A CA 1
ATOM 996 C C . PHE A 1 141 ? 19.347 -12.603 48.650 1.00 16.54 119 PHE A C 1
ATOM 997 O O . PHE A 1 141 ? 18.644 -11.622 48.921 1.00 16.59 119 PHE A O 1
ATOM 1005 N N . PRO A 1 142 ? 20.562 -12.503 48.073 1.00 17.79 120 PRO A N 1
ATOM 1006 C CA . PRO A 1 142 ? 21.073 -11.226 47.589 1.00 17.51 120 PRO A CA 1
ATOM 1007 C C . PRO A 1 142 ? 20.408 -10.779 46.289 1.00 17.75 120 PRO A C 1
ATOM 1008 O O . PRO A 1 142 ? 20.038 -11.606 45.450 1.00 17.53 120 PRO A O 1
ATOM 1012 N N . GLY A 1 143 ? 20.233 -9.472 46.139 1.00 17.39 121 GLY A N 1
ATOM 1013 C CA . GLY A 1 143 ? 19.882 -8.890 44.847 1.00 18.60 121 GLY A CA 1
ATOM 1014 C C . GLY A 1 143 ? 21.099 -8.153 44.296 1.00 19.32 121 GLY A C 1
ATOM 1015 O O . GLY A 1 143 ? 22.133 -8.086 44.957 1.00 20.91 121 GLY A O 1
ATOM 1016 N N . PRO A 1 144 ? 20.982 -7.604 43.082 1.00 21.29 122 PRO A N 1
ATOM 1017 C CA . PRO A 1 144 ? 22.109 -6.974 42.389 1.00 22.75 122 PRO A CA 1
ATOM 1018 C C . PRO A 1 144 ? 22.447 -5.526 42.825 1.00 23.90 122 PRO A C 1
ATOM 1019 O O . PRO A 1 144 ? 23.395 -4.941 42.292 1.00 26.10 122 PRO A O 1
ATOM 1023 N N . CYS A 1 145 ? 21.699 -4.953 43.765 1.00 22.97 123 CYS A N 1
ATOM 1024 C CA . CYS A 1 145 ? 21.938 -3.573 44.191 1.00 23.46 123 CYS A CA 1
ATOM 1025 C C . CYS A 1 145 ? 22.406 -3.469 45.641 1.00 23.62 123 CYS A C 1
ATOM 1026 O O . CYS A 1 145 ? 22.091 -2.491 46.345 1.00 23.84 123 CYS A O 1
ATOM 1029 N N . GLY A 1 146 ? 23.170 -4.468 46.089 1.00 20.97 124 GLY A N 1
ATOM 1030 C CA . GLY A 1 146 ? 23.670 -4.495 47.454 1.00 20.20 124 GLY A CA 1
ATOM 1031 C C . GLY A 1 146 ? 22.657 -4.925 48.490 1.00 18.67 124 GLY A C 1
ATOM 1032 O O . GLY A 1 146 ? 23.001 -5.142 49.639 1.00 18.39 124 GLY A O 1
ATOM 1033 N N . GLU A 1 147 ? 21.390 -5.021 48.108 1.00 18.25 125 GLU A N 1
ATOM 1034 C CA . GLU A 1 147 ? 20.372 -5.409 49.058 1.00 17.10 125 GLU A CA 1
ATOM 1035 C C . GLU A 1 147 ? 20.333 -6.929 49.178 1.00 16.45 125 GLU A C 1
ATOM 1036 O O . GLU A 1 147 ? 20.809 -7.656 48.287 1.00 16.06 125 GLU A O 1
ATOM 1042 N N . PHE A 1 148 ? 19.741 -7.387 50.270 1.00 15.72 126 PHE A N 1
ATOM 1043 C CA . PHE A 1 148 ? 19.209 -8.744 50.315 1.00 15.47 126 PHE A CA 1
ATOM 1044 C C . PHE A 1 148 ? 17.726 -8.728 50.613 1.00 15.63 126 PHE A C 1
ATOM 1045 O O . PHE A 1 148 ? 17.196 -7.758 51.169 1.00 15.63 126 PHE A O 1
ATOM 1053 N N . TRP A 1 149 ? 17.088 -9.823 50.231 1.00 15.15 127 TRP A N 1
ATOM 1054 C CA . TRP A 1 149 ? 15.657 -10.055 50.408 1.00 15.64 127 TRP A CA 1
ATOM 1055 C C . TRP A 1 149 ? 15.413 -11.142 51.437 1.00 16.07 127 TRP A C 1
ATOM 1056 O O . TRP A 1 149 ? 16.172 -12.122 51.526 1.00 16.25 127 TRP A O 1
ATOM 1067 N N . GLU A 1 150 ? 14.366 -10.945 52.227 1.00 15.92 128 GLU A N 1
ATOM 1068 C CA . GLU A 1 150 ? 13.898 -11.909 53.185 1.00 15.65 128 GLU A CA 1
ATOM 1069 C C . GLU A 1 150 ? 12.435 -12.203 52.854 1.00 16.33 128 GLU A C 1
ATOM 1070 O O . GLU A 1 150 ? 11.648 -11.283 52.653 1.00 15.62 128 GLU A O 1
ATOM 1076 N N . TYR A 1 151 ? 12.096 -13.482 52.735 1.00 16.77 129 TYR A N 1
ATOM 1077 C CA . TYR A 1 151 ? 10.703 -13.916 52.761 1.00 16.77 129 TYR A CA 1
ATOM 1078 C C . TYR A 1 151 ? 10.568 -14.587 54.111 1.00 17.08 129 TYR A C 1
ATOM 1079 O O . TYR A 1 151 ? 11.424 -15.393 54.498 1.00 17.03 129 TYR A O 1
ATOM 1088 N N . PHE A 1 152 ? 9.537 -14.230 54.870 1.00 16.76 130 PHE A N 1
ATOM 1089 C CA . PHE A 1 152 ? 9.362 -14.758 56.207 1.00 16.76 130 PHE A CA 1
ATOM 1090 C C . PHE A 1 152 ? 7.885 -15.029 56.466 1.00 17.82 130 PHE A C 1
ATOM 1091 O O . PHE A 1 152 ? 7.017 -14.406 55.847 1.00 16.90 130 PHE A O 1
ATOM 1099 N N . ALA A 1 153 ? 7.635 -15.983 57.356 1.00 18.45 131 ALA A N 1
ATOM 1100 C CA . ALA A 1 153 ? 6.293 -16.249 57.867 1.00 19.10 131 ALA A CA 1
ATOM 1101 C C . ALA A 1 153 ? 6.379 -16.665 59.334 1.00 20.53 131 ALA A C 1
ATOM 1102 O O . ALA A 1 153 ? 7.296 -17.389 59.746 1.00 19.01 131 ALA A O 1
ATOM 1104 N N . TRP A 1 154 ? 5.433 -16.169 60.128 1.00 20.86 132 TRP A N 1
ATOM 1105 C CA . TRP A 1 154 ? 5.451 -16.376 61.563 1.00 22.73 132 TRP A CA 1
ATOM 1106 C C . TRP A 1 154 ? 5.080 -17.820 61.893 1.00 24.06 132 TRP A C 1
ATOM 1107 O O . TRP A 1 154 ? 4.180 -18.380 61.287 1.00 22.57 132 TRP A O 1
ATOM 1118 N N . LEU A 1 155 ? 5.798 -18.399 62.840 1.00 25.43 133 LEU A N 1
ATOM 1119 C CA . LEU A 1 155 ? 5.451 -19.702 63.402 1.00 28.22 133 LEU A CA 1
ATOM 1120 C C . LEU A 1 155 ? 4.327 -19.497 64.411 1.00 28.61 133 LEU A C 1
ATOM 1121 O O . LEU A 1 155 ? 3.932 -18.356 64.686 1.00 26.33 133 LEU A O 1
ATOM 1126 N N . GLU A 1 1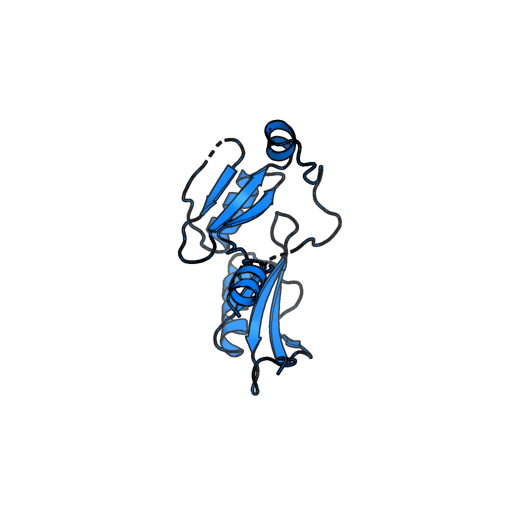56 ? 3.805 -20.588 64.969 1.00 31.54 134 GLU A N 1
ATOM 1127 C CA . GLU A 1 156 ? 2.746 -20.479 65.981 1.00 32.50 134 GLU A CA 1
ATOM 1128 C C . GLU A 1 156 ? 3.118 -19.479 67.069 1.00 31.61 134 GLU A C 1
ATOM 1129 O O . GLU A 1 156 ? 4.226 -19.511 67.594 1.00 31.41 134 GLU A O 1
ATOM 1135 N N . GLY A 1 157 ? 2.170 -18.615 67.422 1.00 31.04 135 GLY A N 1
ATOM 1136 C CA . GLY A 1 157 ? 2.380 -17.578 68.429 1.00 30.61 135 GLY A CA 1
ATOM 1137 C C . GLY A 1 157 ? 2.614 -16.202 67.830 1.00 29.58 135 GLY A C 1
ATOM 1138 O O . GLY A 1 157 ? 2.458 -15.189 68.510 1.00 30.41 135 GLY A O 1
ATOM 1139 N N . GLY A 1 158 ? 2.997 -16.155 66.557 1.00 29.05 136 GLY A N 1
ATOM 1140 C CA . GLY A 1 158 ? 3.091 -14.889 65.841 1.00 29.30 136 GLY A CA 1
ATOM 1141 C C . GLY A 1 158 ? 4.332 -14.072 66.178 1.00 28.76 136 GLY A C 1
ATOM 1142 O O . GLY A 1 158 ? 5.332 -14.602 66.663 1.00 29.50 136 GLY A O 1
ATOM 1143 N N . LYS A 1 159 ? 4.252 -12.771 65.908 1.00 29.24 137 LYS A N 1
ATOM 1144 C CA . LYS A 1 159 ? 5.385 -11.860 66.052 1.00 28.94 137 LYS A CA 1
ATOM 1145 C C . LYS A 1 159 ? 5.750 -11.612 67.508 1.00 28.09 137 LYS A C 1
ATOM 1146 O O . LYS A 1 159 ? 4.908 -11.147 68.275 1.00 28.12 137 LYS A O 1
ATOM 1152 N N . PRO A 1 160 ? 7.018 -11.883 67.890 1.00 27.09 138 PRO A N 1
ATOM 1153 C CA . PRO A 1 160 ? 7.478 -11.621 69.243 1.00 26.88 138 PRO A CA 1
ATOM 1154 C C . PRO A 1 160 ? 7.946 -10.181 69.444 1.00 26.91 138 PRO A C 1
ATOM 1155 O O . PRO A 1 160 ? 8.150 -9.447 68.467 1.00 24.14 138 PRO A O 1
ATOM 1159 N N . GLY A 1 161 ? 8.113 -9.793 70.706 1.00 25.89 139 GLY A N 1
ATOM 1160 C CA . GLY A 1 161 ? 8.739 -8.524 71.055 1.00 27.71 139 GLY A CA 1
ATOM 1161 C C . GLY A 1 161 ? 7.879 -7.278 70.916 1.00 28.42 139 GLY A C 1
ATOM 1162 O O . GLY A 1 161 ? 8.390 -6.164 71.032 1.00 27.96 139 GLY A O 1
ATOM 1163 N N . GLN A 1 162 ? 6.585 -7.450 70.678 1.00 31.57 140 GLN A N 1
ATOM 1164 C CA . GLN A 1 162 ? 5.691 -6.314 70.472 1.00 34.84 140 GLN A CA 1
ATOM 1165 C C . GLN A 1 162 ? 5.550 -5.512 71.768 1.00 36.43 140 GLN A C 1
ATOM 1166 O O . GLN A 1 162 ? 5.420 -6.094 72.854 1.00 33.96 140 GLN A O 1
ATOM 1172 N N . LEU A 1 163 ? 5.609 -4.186 71.654 1.00 38.31 141 LEU A N 1
ATOM 1173 C CA . LEU A 1 163 ? 5.551 -3.309 72.823 1.00 42.71 141 LEU A CA 1
ATOM 1174 C C . LEU A 1 163 ? 4.100 -3.034 73.217 1.00 46.85 141 LEU A C 1
ATOM 1175 O O . LEU A 1 163 ? 3.207 -3.059 72.371 1.00 47.70 141 LEU A O 1
ATOM 1180 N N . GLY A 1 164 ? 3.878 -2.779 74.506 1.00 51.85 142 GLY A N 1
ATOM 1181 C CA . GLY A 1 164 ? 2.547 -2.480 75.034 1.00 55.64 142 GLY A CA 1
ATOM 1182 C C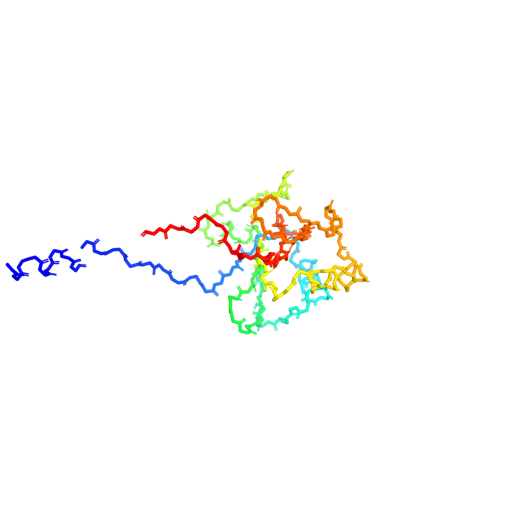 . GLY A 1 164 ? 2.535 -1.159 75.780 1.00 58.56 142 GLY A C 1
ATOM 1183 O O . GLY A 1 164 ? 2.055 -0.149 75.262 1.00 62.89 142 GLY A O 1
#

CATH classification: 3.10.180.10